Protein AF-A0A6U4QN86-F1 (afdb_monomer)

Sequence (128 aa):
AKRKTFGKTLLEHQVIRQKLADMAMRVESVQALIENITYQVQRGVPNAKLGGTMALLKVMSTRTLELCVREASQIFGGASFVRSGIGARVERAGRDLRGAVIPGGSDEILADLAVRQALQMTARARMA

Nearest PDB structures (foldseek):
  7xp7-assembly1_A  TM=9.454E-01  e=3.763E-03  Streptomyces filamentosus NRRL 11379
  7xp7-assembly2_C  TM=9.441E-01  e=4.402E-03  Streptomyces filamentosus NRRL 11379
  7xp7-assembly2_D  TM=9.451E-01  e=8.242E-03  Streptomyces filamentosus NRRL 11379
  8hk0-assembly1_C  TM=8.326E-01  e=5.702E-02  Streptomyces ficellus

Radius of gyration: 19.21 Å; Cα contacts (8 Å, |Δi|>4): 100; chains: 1; bounding box: 40×24×56 Å

InterPro domains:
  IPR009075 Acyl-CoA dehydrogenase/oxidase, C-terminal [PF00441] (2-118)
  IPR036250 Acyl-CoA dehydrogenase-like, C-terminal [SSF47203] (2-121)

Foldseek 3Di:
DPDDDPNGHLCPDVVLVVLVVVLVVLVVVLVVLVVVLVVCVVVVPDCLVCQLSVLVSLLSVLVSLVSNLVSLCVSCDPLCCDCDDDNVVSVVSVVCSCVSQPPPHHSVGSNVVSVVSVVVVVVVVVVD

Organism: Neobodo designis (NCBI:txid312471)

Secondary structure (DSSP, 8-state):
---EETTEEGGGSHHHHHHHHHHHHHHHHHHHHHHHHHHHHHTT--HHHHHHHHHHHHHHHHHHHHHHHHHHHHHHGGGGG-SSGGGHHHHHHHHHHHHHHSTTS-HHHHHHHHHHHHHHHHHHHHH-

pLDDT: mean 94.87, std 5.14, range [58.72, 98.69]

Solvent-accessible surface area (backbone atoms only — not comparable to full-atom values): 7035 Å² total; per-residue (Å²): 132,94,58,67,58,96,95,34,45,55,75,74,39,65,72,47,45,53,51,52,49,55,45,48,56,46,52,53,53,43,50,54,50,51,52,53,51,50,51,41,51,76,70,64,54,55,60,93,77,40,50,32,59,52,31,43,47,55,41,51,46,37,54,43,49,55,52,42,39,54,52,48,29,63,76,49,40,79,40,21,78,32,86,54,76,94,19,20,65,46,25,47,51,53,68,48,40,60,70,63,44,48,64,97,50,43,58,69,59,26,48,50,50,20,51,54,49,52,52,53,52,52,54,52,62,74,75,106

Structure (mmCIF, N/CA/C/O backbone):
data_AF-A0A6U4QN86-F1
#
_entry.id   AF-A0A6U4QN86-F1
#
loop_
_atom_site.group_PDB
_atom_site.id
_atom_site.type_symbol
_atom_site.label_atom_id
_atom_site.label_alt_id
_atom_site.label_comp_id
_atom_site.label_asym_id
_atom_site.label_entity_id
_atom_site.label_seq_id
_atom_site.pdbx_PDB_ins_code
_atom_site.Cartn_x
_atom_site.Cartn_y
_atom_site.Cartn_z
_atom_site.occupancy
_atom_site.B_iso_or_equiv
_atom_site.auth_seq_id
_atom_site.auth_comp_id
_atom_site.auth_asym_id
_atom_site.auth_atom_id
_atom_site.pdbx_PDB_model_num
ATOM 1 N N . AL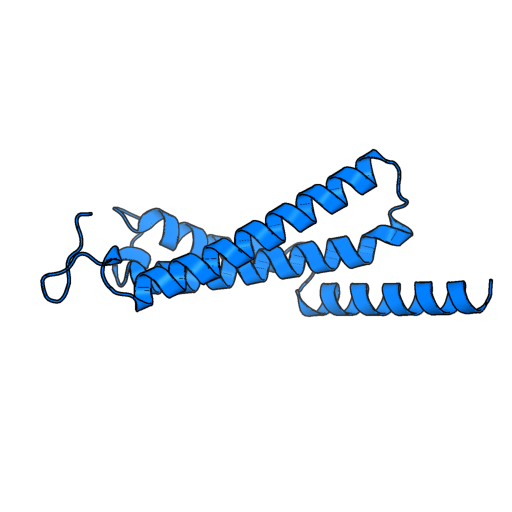A A 1 1 ? -20.919 -4.743 14.746 1.00 58.72 1 ALA A N 1
ATOM 2 C CA . ALA A 1 1 ? -19.622 -4.112 15.088 1.00 58.72 1 ALA A CA 1
ATOM 3 C C . ALA A 1 1 ? -19.559 -3.840 16.593 1.00 58.72 1 ALA A C 1
ATOM 5 O O . ALA A 1 1 ? -20.513 -3.280 17.118 1.00 58.72 1 ALA A O 1
ATOM 6 N N . LYS A 1 2 ? -18.494 -4.263 17.298 1.00 80.56 2 LYS A N 1
ATOM 7 C CA . LYS A 1 2 ? -18.430 -4.194 18.777 1.00 80.56 2 LYS A CA 1
ATOM 8 C C . LYS A 1 2 ? -17.989 -2.827 19.337 1.00 80.56 2 LYS A C 1
ATOM 10 O O . LYS A 1 2 ? -18.296 -2.532 20.483 1.00 80.56 2 LYS A O 1
ATOM 15 N N . ARG A 1 3 ? -17.308 -1.979 18.550 1.00 88.31 3 ARG A N 1
ATOM 16 C CA . ARG A 1 3 ? -16.820 -0.661 19.003 1.00 88.31 3 ARG A CA 1
ATOM 17 C C . ARG A 1 3 ? -17.801 0.458 18.650 1.00 88.31 3 ARG A C 1
ATOM 19 O O . ARG A 1 3 ? -18.116 0.652 17.473 1.00 88.31 3 ARG A O 1
ATOM 26 N N . LYS A 1 4 ? -18.238 1.195 19.674 1.00 93.50 4 LYS A N 1
ATOM 27 C CA . LYS A 1 4 ? -19.112 2.367 19.566 1.00 93.50 4 LYS A CA 1
ATOM 28 C C . LYS A 1 4 ? -18.453 3.592 20.201 1.00 93.50 4 LYS A C 1
ATOM 30 O O . LYS A 1 4 ? -17.754 3.460 21.200 1.00 93.50 4 LYS A O 1
ATOM 35 N N . THR A 1 5 ? -18.685 4.762 19.624 1.00 93.94 5 THR A N 1
ATOM 36 C CA . THR A 1 5 ? -18.301 6.074 20.162 1.00 93.94 5 THR A CA 1
ATOM 37 C C . THR A 1 5 ? -19.430 7.055 19.877 1.00 93.94 5 THR A C 1
ATOM 39 O O . THR A 1 5 ? -20.049 6.991 18.814 1.00 93.94 5 THR A O 1
ATOM 42 N N . PHE A 1 6 ? -19.725 7.945 20.828 1.00 94.94 6 PHE A N 1
ATOM 43 C CA . PHE A 1 6 ? -20.801 8.937 20.687 1.00 94.94 6 PHE A CA 1
ATOM 44 C C . PHE A 1 6 ? -22.148 8.308 20.265 1.00 94.94 6 PHE A C 1
ATOM 46 O O . PHE A 1 6 ? -22.810 8.777 19.344 1.00 94.94 6 PHE A O 1
ATOM 53 N N . GLY A 1 7 ? -22.510 7.175 20.881 1.00 95.31 7 GLY A N 1
ATOM 54 C CA . GLY A 1 7 ? -23.765 6.456 20.614 1.00 95.31 7 GLY A CA 1
ATOM 55 C C . GLY A 1 7 ? -23.829 5.676 19.293 1.00 95.31 7 GLY A C 1
ATOM 56 O O . GLY A 1 7 ? -24.760 4.898 19.103 1.00 95.31 7 GLY A O 1
ATOM 57 N N . LYS A 1 8 ? -22.833 5.809 18.410 1.00 95.62 8 LYS A N 1
ATOM 58 C CA . LYS A 1 8 ? -22.802 5.189 17.077 1.00 95.62 8 LYS A CA 1
ATOM 59 C C . LYS A 1 8 ? -21.675 4.172 16.957 1.00 95.62 8 LYS A C 1
ATOM 61 O O . LYS A 1 8 ? -20.649 4.278 17.628 1.00 95.62 8 LYS A O 1
ATOM 66 N N . THR A 1 9 ? -21.832 3.168 16.104 1.00 95.81 9 THR A N 1
ATOM 67 C CA . THR A 1 9 ? -20.709 2.312 15.701 1.00 95.81 9 THR A CA 1
ATOM 68 C C . THR A 1 9 ? -19.681 3.123 14.915 1.00 95.81 9 THR A C 1
ATOM 70 O O . THR A 1 9 ? -20.011 4.136 14.302 1.00 95.81 9 THR A O 1
ATOM 73 N N . LEU A 1 10 ? -18.419 2.679 14.899 1.00 94.06 10 LEU A N 1
ATOM 74 C CA . LEU A 1 10 ? -17.380 3.412 14.165 1.00 94.06 10 LEU A CA 1
ATOM 75 C C . LEU A 1 10 ? -17.725 3.639 12.685 1.00 94.06 10 LEU A C 1
ATOM 77 O O . LEU A 1 10 ? -17.484 4.722 12.166 1.00 94.06 10 LEU A O 1
ATOM 81 N N . LEU A 1 11 ? -18.323 2.646 12.021 1.00 94.75 11 LEU A N 1
ATOM 82 C CA . LEU A 1 11 ? -18.655 2.715 10.595 1.00 94.75 11 LEU A CA 1
ATOM 83 C C . LEU A 1 11 ? -19.728 3.773 10.272 1.00 94.75 11 LEU A C 1
ATOM 85 O O . LEU A 1 11 ? -19.805 4.268 9.148 1.00 94.75 11 LEU A O 1
ATOM 89 N N . GLU A 1 12 ? -20.549 4.156 11.248 1.00 96.38 12 GLU A N 1
ATOM 90 C CA . GLU A 1 12 ? -21.577 5.187 11.071 1.00 96.38 12 GLU A CA 1
ATOM 91 C C . GLU A 1 12 ? -20.989 6.604 11.009 1.00 96.38 12 GLU A C 1
ATOM 93 O O . GLU A 1 12 ? -21.621 7.508 10.456 1.00 96.38 12 GLU A O 1
ATOM 98 N N . HIS A 1 13 ? -19.754 6.807 11.473 1.00 97.38 13 HIS A N 1
ATOM 99 C CA . HIS A 1 13 ? -19.058 8.083 11.325 1.00 97.38 13 HIS A CA 1
ATOM 100 C C . HIS A 1 13 ? -18.531 8.245 9.894 1.00 97.38 13 HIS A C 1
ATOM 102 O O . HIS A 1 13 ? -17.745 7.427 9.413 1.00 97.38 13 HIS A O 1
ATOM 108 N N . GLN A 1 14 ? -18.924 9.328 9.212 1.00 97.69 14 GLN A N 1
ATOM 109 C CA . GLN A 1 14 ? -18.512 9.616 7.827 1.00 97.69 14 GLN A CA 1
ATOM 110 C C . GLN A 1 14 ? -16.989 9.573 7.658 1.00 97.69 14 GLN A C 1
ATOM 112 O O . GLN A 1 14 ? -16.494 8.986 6.702 1.00 97.69 14 GLN A O 1
ATOM 117 N N . VAL A 1 15 ? -16.246 10.140 8.611 1.00 97.31 15 VAL A N 1
ATOM 118 C CA . VAL A 1 15 ? -14.778 10.191 8.568 1.00 97.31 15 VAL A CA 1
ATOM 119 C C . VAL A 1 15 ? -14.136 8.800 8.537 1.00 97.31 15 VAL A C 1
ATOM 121 O O . VAL A 1 15 ? -13.099 8.621 7.907 1.00 97.31 15 VAL A O 1
ATOM 124 N N . ILE A 1 16 ? -14.760 7.799 9.169 1.00 97.69 16 ILE A N 1
ATOM 125 C CA . ILE A 1 16 ? -14.280 6.412 9.136 1.00 97.69 16 ILE A CA 1
ATOM 126 C C . ILE A 1 16 ? -14.536 5.813 7.757 1.00 97.69 16 ILE A C 1
ATOM 128 O O . ILE A 1 16 ? -13.631 5.222 7.176 1.00 97.69 16 ILE A O 1
ATOM 132 N N . ARG A 1 17 ? -15.730 6.023 7.189 1.00 97.62 17 ARG A N 1
ATOM 133 C CA . ARG A 1 17 ? -16.035 5.564 5.825 1.00 97.62 17 ARG A CA 1
ATOM 134 C C . ARG A 1 17 ? -15.122 6.203 4.784 1.00 97.62 17 ARG A C 1
ATOM 136 O O . ARG A 1 17 ? -14.660 5.500 3.898 1.00 97.62 17 ARG A O 1
ATOM 143 N N . GLN A 1 18 ? -14.799 7.488 4.933 1.00 98.31 18 GLN A N 1
ATOM 144 C CA . GLN A 1 18 ? -13.873 8.178 4.035 1.00 98.31 18 GLN A CA 1
ATOM 145 C C . GLN A 1 18 ? -12.471 7.553 4.065 1.00 98.31 18 GLN A C 1
ATOM 147 O O . GLN A 1 18 ? -11.872 7.344 3.016 1.00 98.31 18 GLN A O 1
ATOM 152 N N . LYS A 1 19 ? -11.959 7.206 5.254 1.00 98.31 19 LYS A N 1
ATOM 153 C CA . LYS A 1 19 ? -10.669 6.508 5.395 1.00 98.31 19 LYS A CA 1
ATOM 154 C C . LYS A 1 19 ? -10.691 5.136 4.725 1.00 98.31 19 LYS A C 1
ATOM 156 O O . LYS A 1 19 ? -9.753 4.788 4.017 1.00 98.31 19 LYS A O 1
ATOM 161 N N . LEU A 1 20 ? -11.765 4.370 4.932 1.00 98.12 20 LEU A N 1
ATOM 162 C CA . LEU A 1 20 ? -11.942 3.066 4.288 1.00 98.12 20 LEU A CA 1
ATOM 163 C C . LEU A 1 20 ? -11.999 3.195 2.759 1.00 98.12 20 LEU A C 1
ATOM 165 O O . LEU A 1 20 ? -11.383 2.389 2.070 1.00 98.12 20 LEU A O 1
ATOM 169 N N . ALA A 1 21 ? -12.683 4.218 2.243 1.00 98.56 21 ALA A N 1
ATOM 170 C CA . ALA A 1 21 ? -12.775 4.481 0.811 1.00 98.56 21 ALA A CA 1
ATOM 171 C C . ALA A 1 21 ? -11.411 4.832 0.190 1.00 98.56 21 ALA A C 1
ATOM 173 O O . ALA A 1 21 ? -11.062 4.265 -0.840 1.00 98.56 21 ALA A O 1
ATOM 174 N N . ASP A 1 22 ? -10.612 5.701 0.824 1.00 98.50 22 ASP A N 1
ATOM 175 C CA . ASP A 1 22 ? -9.267 6.046 0.327 1.00 98.50 22 ASP A CA 1
ATOM 176 C C . ASP A 1 22 ? -8.318 4.837 0.348 1.00 98.50 22 ASP A C 1
ATOM 178 O O . ASP A 1 22 ? -7.606 4.589 -0.626 1.00 98.50 22 ASP A O 1
ATOM 182 N N . MET A 1 23 ? -8.354 4.030 1.417 1.00 98.69 23 MET A N 1
ATOM 183 C CA . MET A 1 23 ? -7.586 2.781 1.478 1.00 98.69 23 MET A CA 1
ATOM 184 C C . MET A 1 23 ? -7.997 1.815 0.363 1.00 98.69 23 MET A C 1
ATOM 186 O O . MET A 1 23 ? -7.134 1.320 -0.359 1.00 98.69 23 MET A O 1
ATOM 190 N N . ALA A 1 24 ? -9.301 1.579 0.191 1.00 98.62 24 ALA A N 1
ATOM 191 C CA . ALA A 1 24 ? -9.815 0.676 -0.836 1.00 98.62 24 ALA A CA 1
ATOM 192 C C . ALA A 1 24 ? -9.427 1.144 -2.245 1.00 98.62 24 ALA A C 1
ATOM 194 O O . ALA A 1 24 ? -8.857 0.374 -3.007 1.00 98.62 24 ALA A O 1
ATOM 195 N N . MET A 1 25 ? -9.631 2.425 -2.565 1.00 98.62 25 MET A N 1
ATOM 196 C CA . MET A 1 25 ? -9.294 3.001 -3.872 1.00 98.62 25 MET A CA 1
ATOM 197 C C . MET A 1 25 ? -7.824 2.779 -4.252 1.00 98.62 25 MET A C 1
ATOM 199 O O . MET A 1 25 ? -7.510 2.457 -5.400 1.00 98.62 25 MET A O 1
ATOM 203 N N . ARG A 1 26 ? -6.908 2.929 -3.291 1.00 98.56 26 ARG A N 1
ATOM 204 C CA . ARG A 1 26 ? -5.473 2.715 -3.519 1.00 98.56 26 ARG A CA 1
ATOM 205 C C . ARG A 1 26 ? -5.133 1.241 -3.696 1.00 98.56 26 ARG A C 1
ATOM 207 O O . ARG A 1 26 ? -4.351 0.916 -4.583 1.00 98.56 26 ARG A O 1
ATOM 214 N N . VAL A 1 27 ? -5.730 0.363 -2.889 1.00 98.56 27 VAL A N 1
ATOM 215 C CA . VAL A 1 27 ? -5.550 -1.090 -3.017 1.00 98.56 27 VAL A CA 1
ATOM 216 C C . VAL A 1 27 ? -6.031 -1.573 -4.384 1.00 98.56 27 VAL A C 1
ATOM 218 O O . VAL A 1 27 ? -5.277 -2.252 -5.073 1.00 98.56 27 VAL A O 1
ATOM 221 N N . GLU A 1 28 ? -7.217 -1.150 -4.823 1.00 98.62 28 GLU A N 1
ATOM 222 C CA . GLU A 1 28 ? -7.753 -1.498 -6.146 1.00 98.62 28 GLU A CA 1
ATOM 223 C C . GLU A 1 28 ? -6.862 -0.970 -7.282 1.00 98.62 28 GLU A C 1
ATOM 225 O O . GLU A 1 28 ? -6.589 -1.674 -8.252 1.00 98.62 28 GLU A O 1
ATOM 230 N N . SER A 1 29 ? -6.327 0.249 -7.141 1.00 98.38 29 SER A N 1
ATOM 231 C CA . SER A 1 29 ? -5.399 0.828 -8.126 1.00 98.38 29 SER A CA 1
ATOM 232 C C . SER A 1 29 ? -4.096 0.028 -8.241 1.00 98.38 29 SER A C 1
ATOM 234 O O . SER A 1 29 ? -3.592 -0.196 -9.342 1.00 98.38 29 SER A O 1
ATOM 236 N N . VAL A 1 30 ? -3.547 -0.414 -7.104 1.00 98.44 30 VAL A N 1
ATOM 237 C CA . VAL A 1 30 ? -2.359 -1.275 -7.070 1.00 98.44 30 VAL A CA 1
ATOM 238 C C . VAL A 1 30 ? -2.671 -2.636 -7.687 1.00 98.44 30 VAL A C 1
ATOM 240 O O . VAL A 1 30 ? -1.900 -3.091 -8.530 1.00 98.44 30 VAL A O 1
ATOM 243 N N . GLN A 1 31 ? -3.805 -3.251 -7.340 1.00 98.44 31 GLN A N 1
ATOM 244 C CA . GLN A 1 31 ? -4.219 -4.535 -7.908 1.00 98.44 31 GLN A CA 1
ATOM 245 C C . GLN A 1 31 ? -4.336 -4.455 -9.433 1.00 98.44 31 GLN A C 1
ATOM 247 O O . GLN A 1 31 ? -3.756 -5.278 -10.136 1.00 98.44 31 GLN A O 1
ATOM 252 N N . ALA A 1 32 ? -5.000 -3.425 -9.961 1.00 98.44 32 ALA A N 1
ATOM 253 C CA . ALA A 1 32 ? -5.129 -3.227 -11.402 1.00 98.44 32 ALA A CA 1
ATOM 254 C C . ALA A 1 32 ? -3.763 -3.087 -12.102 1.00 98.44 32 ALA A C 1
ATOM 256 O O . ALA A 1 32 ? -3.556 -3.633 -13.189 1.00 98.44 32 ALA A O 1
ATOM 257 N N . LEU A 1 33 ? -2.807 -2.389 -11.478 1.00 97.88 33 LEU A N 1
ATOM 258 C CA . LEU A 1 33 ? -1.454 -2.256 -12.018 1.00 97.88 33 LEU A CA 1
ATOM 259 C C . LEU A 1 33 ? -0.691 -3.591 -12.001 1.00 97.88 33 LEU A C 1
ATOM 261 O O . LEU A 1 33 ? -0.002 -3.900 -12.974 1.00 97.88 33 LEU A O 1
ATOM 265 N N . ILE A 1 34 ? -0.836 -4.391 -10.939 1.00 97.88 34 ILE A N 1
ATOM 266 C CA . ILE A 1 34 ? -0.257 -5.742 -10.848 1.00 97.88 34 ILE A CA 1
ATOM 267 C C . ILE A 1 34 ? -0.785 -6.625 -11.978 1.00 97.88 34 ILE A C 1
ATOM 269 O O . ILE A 1 34 ? 0.014 -7.248 -12.681 1.00 97.88 34 ILE A O 1
ATOM 273 N N . GLU A 1 35 ? -2.103 -6.657 -12.180 1.00 98.31 35 GLU A N 1
ATOM 274 C CA . GLU A 1 35 ? -2.734 -7.463 -13.231 1.00 98.31 35 GLU A CA 1
ATOM 275 C C . GLU A 1 35 ? -2.258 -7.036 -14.624 1.00 98.31 35 GLU A C 1
ATOM 277 O O . GLU A 1 35 ? -1.855 -7.868 -15.435 1.00 98.31 35 GLU A O 1
ATOM 282 N N . ASN A 1 36 ? -2.208 -5.727 -14.891 1.00 97.69 36 ASN A N 1
ATOM 283 C CA . ASN A 1 36 ? -1.746 -5.205 -16.176 1.00 97.69 36 ASN A CA 1
ATOM 284 C C . ASN A 1 36 ? -0.277 -5.564 -16.469 1.00 97.69 36 ASN A C 1
ATOM 286 O O . ASN A 1 36 ? 0.063 -5.956 -17.587 1.00 97.69 36 ASN A O 1
ATOM 290 N N . ILE A 1 37 ? 0.611 -5.436 -15.479 1.00 97.38 37 ILE A N 1
ATOM 291 C CA . ILE A 1 37 ? 2.023 -5.810 -15.647 1.00 97.38 37 ILE A CA 1
ATOM 292 C C . ILE A 1 37 ? 2.147 -7.320 -15.847 1.00 97.38 37 ILE A C 1
ATOM 294 O O . ILE A 1 37 ? 2.842 -7.752 -16.764 1.00 97.38 37 ILE A O 1
ATOM 298 N N . THR A 1 38 ? 1.448 -8.117 -15.037 1.00 97.50 38 THR A N 1
ATOM 299 C CA . THR A 1 38 ? 1.434 -9.583 -15.152 1.00 97.50 38 THR A CA 1
ATOM 300 C C . THR A 1 38 ? 0.991 -10.018 -16.543 1.00 97.50 38 THR A C 1
ATOM 302 O O . THR A 1 38 ? 1.677 -10.810 -17.190 1.00 97.50 38 THR A O 1
ATOM 305 N N . TYR A 1 39 ? -0.097 -9.436 -17.049 1.00 98.00 39 TYR A N 1
ATOM 306 C CA . TYR A 1 39 ? -0.585 -9.689 -18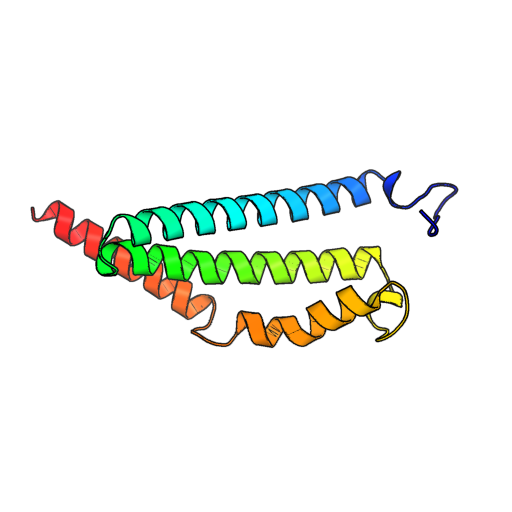.398 1.00 98.00 39 TYR A CA 1
ATOM 307 C C . TYR A 1 39 ? 0.478 -9.371 -19.460 1.00 98.00 39 TYR A C 1
ATOM 309 O O . TYR A 1 39 ? 0.759 -10.196 -20.327 1.00 98.00 39 TYR A O 1
ATOM 317 N N . GLN A 1 40 ? 1.131 -8.207 -19.387 1.00 97.94 40 GLN A N 1
ATOM 318 C CA . GLN A 1 40 ? 2.174 -7.833 -20.350 1.00 97.94 40 GLN A CA 1
ATOM 319 C C . GLN A 1 40 ? 3.391 -8.767 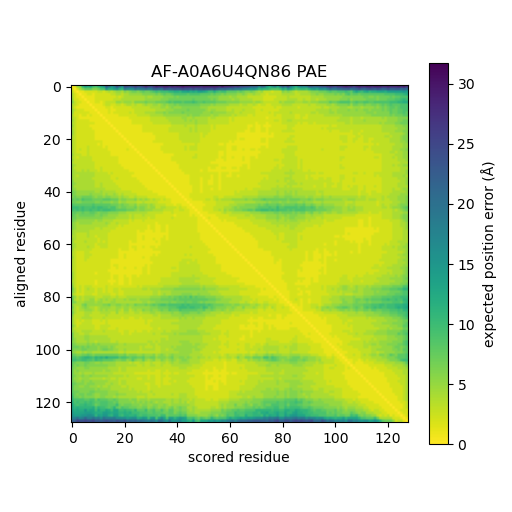-20.303 1.00 97.94 40 GLN A C 1
ATOM 321 O O . GLN A 1 40 ? 3.912 -9.142 -21.356 1.00 97.94 40 GLN A O 1
ATOM 326 N N . VAL A 1 41 ? 3.812 -9.190 -19.108 1.00 97.06 41 VAL A N 1
ATOM 327 C CA . VAL A 1 41 ? 4.884 -10.183 -18.937 1.00 97.06 41 VAL A CA 1
ATOM 328 C C . VAL A 1 41 ? 4.501 -11.504 -19.605 1.00 97.06 41 VAL A C 1
ATOM 330 O O . VAL A 1 41 ? 5.286 -12.046 -20.380 1.00 97.06 41 VAL A O 1
ATOM 333 N N . GLN A 1 42 ? 3.277 -11.992 -19.385 1.00 97.56 42 GLN A N 1
ATOM 334 C CA . GLN A 1 42 ? 2.777 -13.221 -20.016 1.00 97.56 42 GLN A CA 1
ATOM 335 C C . GLN A 1 42 ? 2.701 -13.121 -21.545 1.00 97.56 42 GLN A C 1
ATOM 337 O O . GLN A 1 42 ? 2.893 -14.114 -22.243 1.00 97.56 42 GLN A O 1
ATOM 342 N N . ARG A 1 43 ? 2.459 -11.922 -22.086 1.00 97.75 43 ARG A N 1
ATOM 343 C CA . ARG A 1 43 ? 2.473 -11.652 -23.533 1.00 97.75 43 ARG A CA 1
ATOM 344 C C . ARG A 1 43 ? 3.880 -11.483 -24.116 1.00 97.75 43 ARG A C 1
ATOM 346 O O . ARG A 1 43 ? 3.998 -11.198 -25.306 1.00 97.75 43 ARG A O 1
ATOM 353 N N . GLY A 1 44 ? 4.929 -11.658 -23.313 1.00 96.56 44 GLY A N 1
ATOM 354 C CA . GLY A 1 44 ? 6.318 -11.580 -23.759 1.00 96.56 44 GLY A CA 1
ATOM 355 C C . GLY A 1 44 ? 6.812 -10.153 -23.993 1.00 96.56 44 GLY A C 1
ATOM 356 O O . GLY A 1 44 ? 7.775 -9.957 -24.735 1.00 96.56 44 GLY A O 1
ATOM 357 N N . VAL A 1 45 ? 6.171 -9.142 -23.392 1.00 96.00 45 VAL A N 1
ATOM 358 C CA . VAL A 1 45 ? 6.681 -7.768 -23.466 1.00 96.00 45 VAL A CA 1
ATOM 359 C C . VAL A 1 45 ? 8.071 -7.728 -22.809 1.00 96.00 45 VAL A C 1
ATOM 361 O O . VAL A 1 45 ? 8.209 -8.142 -21.658 1.00 96.00 45 VAL A O 1
ATOM 364 N N . PRO A 1 46 ? 9.115 -7.228 -23.502 1.00 92.81 46 PRO A N 1
ATOM 365 C CA . PRO A 1 46 ? 10.470 -7.247 -22.966 1.00 92.81 46 PRO A CA 1
ATOM 366 C C . PRO A 1 46 ? 10.602 -6.475 -21.651 1.00 92.81 46 PRO A C 1
ATOM 368 O O . PRO A 1 46 ? 10.113 -5.349 -21.536 1.00 92.81 46 PRO A O 1
ATOM 371 N N . ASN A 1 47 ? 11.385 -7.011 -20.711 1.00 88.62 47 ASN A N 1
ATOM 372 C CA . ASN A 1 47 ? 11.665 -6.368 -19.420 1.00 88.62 47 ASN A CA 1
ATOM 373 C C . ASN A 1 47 ? 12.201 -4.936 -19.567 1.00 88.62 47 ASN A C 1
ATOM 375 O O . ASN A 1 47 ? 11.891 -4.078 -18.748 1.00 88.62 47 ASN A O 1
ATOM 379 N N . ALA A 1 48 ? 12.944 -4.643 -20.640 1.00 88.38 48 ALA A N 1
ATOM 380 C CA . ALA A 1 48 ? 13.444 -3.299 -20.935 1.00 88.38 48 ALA A CA 1
ATOM 381 C C . ALA A 1 48 ? 12.333 -2.246 -21.131 1.00 88.38 48 ALA A C 1
ATOM 383 O O . ALA A 1 48 ? 12.605 -1.057 -21.001 1.00 88.38 48 ALA A O 1
ATOM 384 N N . LYS A 1 49 ? 11.099 -2.666 -21.448 1.00 90.44 49 LYS A N 1
ATOM 385 C CA . LYS A 1 49 ? 9.920 -1.791 -21.552 1.00 90.44 49 LYS A CA 1
ATOM 386 C C . LYS A 1 49 ? 9.100 -1.735 -20.259 1.00 90.44 49 LYS A C 1
ATOM 388 O O . LYS A 1 49 ? 8.379 -0.767 -20.059 1.00 90.44 49 LYS A O 1
ATOM 393 N N . LEU A 1 50 ? 9.194 -2.758 -19.405 1.00 94.75 50 LEU A N 1
ATOM 394 C CA . LEU A 1 50 ? 8.379 -2.888 -18.189 1.00 94.75 50 LEU A CA 1
ATOM 395 C C . LEU A 1 50 ? 9.111 -2.504 -16.901 1.00 94.75 50 LEU A C 1
ATOM 397 O O . LEU A 1 50 ? 8.450 -2.225 -15.904 1.00 94.75 50 LEU A O 1
ATOM 401 N N . GLY A 1 51 ? 10.448 -2.476 -16.902 1.00 94.44 51 GLY A N 1
ATOM 402 C CA . GLY A 1 51 ? 11.263 -2.290 -15.698 1.00 94.44 51 GLY A CA 1
ATOM 403 C C . GLY A 1 51 ? 10.872 -1.059 -14.876 1.00 94.44 51 GLY A C 1
ATOM 404 O O . GLY A 1 51 ? 10.677 -1.166 -13.668 1.00 94.44 51 GLY A O 1
ATOM 405 N N . GLY A 1 52 ? 10.670 0.087 -15.527 1.00 95.56 52 GLY A N 1
ATOM 406 C CA . GLY A 1 52 ? 10.273 1.326 -14.861 1.00 95.56 52 GLY A CA 1
ATOM 407 C C . GLY A 1 52 ? 8.872 1.238 -14.259 1.00 95.56 52 GLY A C 1
ATOM 408 O O . GLY A 1 52 ? 8.657 1.649 -13.122 1.00 95.56 52 GLY A O 1
ATOM 409 N N . THR A 1 53 ? 7.923 0.631 -14.972 1.00 95.75 53 THR A N 1
ATOM 410 C CA . THR A 1 53 ? 6.561 0.415 -14.464 1.00 95.75 53 THR A CA 1
ATOM 411 C C . THR A 1 53 ? 6.542 -0.585 -13.303 1.00 95.75 53 THR A C 1
ATOM 413 O O . THR A 1 53 ? 5.812 -0.376 -12.339 1.00 95.75 53 THR A O 1
ATOM 416 N N . MET A 1 54 ? 7.379 -1.627 -13.338 1.00 96.44 54 MET A N 1
ATOM 417 C CA . MET A 1 54 ? 7.563 -2.572 -12.228 1.00 96.44 54 MET A CA 1
ATOM 418 C C . MET A 1 54 ? 8.168 -1.897 -10.991 1.00 96.44 54 MET A C 1
ATOM 420 O O . MET A 1 54 ? 7.710 -2.135 -9.872 1.00 96.44 54 MET A O 1
ATOM 424 N N . ALA A 1 55 ? 9.153 -1.017 -11.185 1.00 96.75 55 ALA A N 1
ATOM 425 C CA . ALA A 1 55 ? 9.731 -0.219 -10.109 1.00 96.75 55 ALA A CA 1
ATOM 426 C C . ALA A 1 55 ? 8.669 0.691 -9.464 1.00 96.75 55 ALA A C 1
ATOM 428 O O . ALA A 1 55 ? 8.503 0.678 -8.245 1.00 96.75 55 ALA A O 1
ATOM 429 N N . LEU A 1 56 ? 7.874 1.401 -10.274 1.00 97.06 56 LEU A N 1
ATOM 430 C CA . LEU A 1 56 ? 6.764 2.224 -9.781 1.00 97.06 56 LEU A CA 1
ATOM 431 C C . LEU A 1 56 ? 5.679 1.400 -9.086 1.00 97.06 56 LEU A C 1
ATOM 433 O O . LEU A 1 56 ? 5.140 1.851 -8.078 1.00 97.06 56 LEU A O 1
ATOM 437 N N . LEU A 1 57 ? 5.376 0.194 -9.574 1.00 97.38 57 LEU A N 1
ATOM 438 C CA . LEU A 1 57 ? 4.439 -0.708 -8.911 1.00 97.38 57 LEU A CA 1
ATOM 439 C C . LEU A 1 57 ? 4.911 -1.039 -7.492 1.00 97.38 57 LEU A C 1
ATOM 441 O O . LEU A 1 57 ? 4.114 -0.958 -6.556 1.00 97.38 57 LEU A O 1
ATOM 445 N N . LYS A 1 58 ? 6.193 -1.381 -7.311 1.00 96.56 58 LYS A N 1
ATOM 446 C CA . LYS A 1 58 ? 6.749 -1.669 -5.983 1.00 96.56 58 LYS A CA 1
ATOM 447 C C . LYS A 1 58 ? 6.578 -0.471 -5.044 1.00 96.56 58 LYS A C 1
ATOM 449 O O . LYS A 1 58 ? 6.057 -0.661 -3.948 1.00 96.56 58 LYS A O 1
ATOM 454 N N . VAL A 1 59 ? 6.925 0.735 -5.502 1.00 96.88 59 VAL A N 1
ATOM 455 C CA . VAL A 1 59 ? 6.780 1.991 -4.737 1.00 96.88 59 VAL A CA 1
ATOM 456 C C . VAL A 1 59 ? 5.318 2.278 -4.381 1.00 96.88 59 VAL A C 1
ATOM 458 O O . VAL A 1 59 ? 4.982 2.567 -3.234 1.00 96.88 59 VAL A O 1
ATOM 461 N N . MET A 1 60 ? 4.411 2.180 -5.354 1.00 97.50 60 MET A N 1
ATOM 462 C CA . MET A 1 60 ? 2.983 2.425 -5.134 1.00 97.50 60 MET A CA 1
ATOM 463 C C . MET A 1 60 ? 2.370 1.415 -4.164 1.00 97.50 60 MET A C 1
ATOM 465 O O . MET A 1 60 ? 1.561 1.792 -3.313 1.00 97.50 60 MET A O 1
ATOM 469 N N . SER A 1 61 ? 2.776 0.148 -4.257 1.00 97.44 61 SER A N 1
ATOM 470 C CA . SER A 1 61 ? 2.290 -0.919 -3.378 1.00 97.44 61 SER A CA 1
ATOM 471 C C . SER A 1 61 ? 2.701 -0.677 -1.929 1.00 97.44 61 SER A C 1
ATOM 473 O O . SER A 1 61 ? 1.875 -0.772 -1.021 1.00 97.44 61 SER A O 1
ATOM 475 N N . THR A 1 62 ? 3.962 -0.309 -1.696 1.00 96.81 62 THR A N 1
ATOM 476 C CA . THR A 1 62 ? 4.482 -0.088 -0.343 1.00 96.81 62 THR A CA 1
ATOM 477 C C . THR A 1 62 ? 3.944 1.189 0.279 1.00 96.81 62 THR A C 1
ATOM 479 O O . THR A 1 62 ? 3.497 1.144 1.420 1.00 96.81 62 THR A O 1
ATOM 482 N N . ARG A 1 63 ? 3.850 2.293 -0.471 1.00 97.31 63 ARG A N 1
ATOM 483 C CA . ARG A 1 63 ? 3.189 3.523 0.007 1.00 97.31 63 ARG A CA 1
ATOM 484 C C . ARG A 1 63 ? 1.716 3.305 0.340 1.00 97.31 63 ARG A C 1
ATOM 486 O O . ARG A 1 63 ? 1.207 3.854 1.317 1.00 97.31 63 ARG A O 1
ATOM 493 N N . THR A 1 64 ? 1.028 2.481 -0.450 1.00 98.25 64 THR A N 1
ATOM 494 C CA . THR A 1 64 ? -0.360 2.092 -0.167 1.00 98.25 64 THR A CA 1
ATOM 495 C C . THR A 1 64 ? -0.448 1.300 1.133 1.00 98.25 64 THR A C 1
ATOM 497 O O . THR A 1 64 ? -1.299 1.604 1.969 1.00 98.25 64 THR A O 1
ATOM 500 N N . LEU A 1 65 ? 0.459 0.342 1.350 1.00 97.50 65 LEU A N 1
ATOM 501 C CA . LEU A 1 65 ? 0.530 -0.413 2.599 1.00 97.50 65 LEU A CA 1
ATOM 502 C C . LEU A 1 65 ? 0.827 0.495 3.804 1.00 97.50 65 LEU A C 1
ATOM 504 O O . LEU A 1 65 ? 0.135 0.383 4.814 1.00 97.50 65 LEU A O 1
ATOM 508 N N . GLU A 1 66 ? 1.788 1.420 3.699 1.00 97.56 66 GLU A N 1
ATOM 509 C CA . GLU A 1 66 ? 2.105 2.389 4.761 1.00 97.56 66 GLU A CA 1
ATOM 510 C C . GLU A 1 66 ? 0.869 3.207 5.162 1.00 97.56 66 GLU A C 1
ATOM 512 O O . GLU A 1 66 ? 0.545 3.326 6.348 1.00 97.56 66 GLU A O 1
ATOM 517 N N . LEU A 1 67 ? 0.136 3.728 4.173 1.00 98.31 67 LEU A N 1
ATOM 518 C CA . LEU A 1 67 ? -1.091 4.482 4.407 1.00 98.31 67 LEU A CA 1
ATOM 519 C C . LEU A 1 67 ? -2.175 3.616 5.055 1.00 98.31 67 LEU A C 1
ATOM 521 O O . LEU A 1 67 ? -2.797 4.053 6.026 1.00 98.31 67 LEU A O 1
ATOM 525 N N . CYS A 1 68 ? -2.375 2.390 4.565 1.00 98.44 68 CYS A N 1
ATOM 526 C CA . CYS A 1 68 ? -3.374 1.476 5.113 1.00 98.44 68 CYS A CA 1
ATOM 527 C C . CYS A 1 68 ? -3.063 1.106 6.566 1.00 98.44 68 CYS A C 1
ATOM 529 O O . CYS A 1 68 ? -3.951 1.140 7.415 1.00 98.44 68 CYS A O 1
ATOM 531 N N . VAL A 1 69 ? -1.799 0.813 6.880 1.00 98.12 69 VAL A N 1
ATOM 532 C CA . VAL A 1 69 ? -1.346 0.536 8.249 1.00 98.12 69 VAL A CA 1
ATOM 533 C C . VAL A 1 69 ? -1.583 1.744 9.151 1.00 98.12 69 VAL A C 1
ATOM 535 O O . VAL A 1 69 ? -2.115 1.586 10.253 1.00 98.12 69 VAL A O 1
ATOM 538 N N . ARG A 1 70 ? -1.223 2.952 8.700 1.00 98.06 70 ARG A N 1
ATOM 539 C CA . ARG A 1 70 ? -1.405 4.187 9.473 1.00 98.06 70 ARG A CA 1
ATOM 540 C C . ARG A 1 70 ? -2.881 4.440 9.786 1.00 98.06 70 ARG A C 1
ATOM 542 O O . ARG A 1 70 ? -3.235 4.688 10.937 1.00 98.06 70 ARG A O 1
ATOM 549 N N . GLU A 1 71 ? -3.747 4.359 8.780 1.00 98.31 71 GLU A N 1
ATOM 550 C CA . GLU A 1 71 ? -5.180 4.614 8.942 1.00 98.31 71 GLU A CA 1
ATOM 551 C C . GLU A 1 71 ? -5.884 3.519 9.746 1.00 98.31 71 GLU A C 1
ATOM 553 O O . GLU A 1 71 ? -6.674 3.822 10.645 1.00 98.31 71 GLU A O 1
ATOM 558 N N . ALA A 1 72 ? -5.546 2.250 9.509 1.00 97.62 72 ALA A N 1
ATOM 559 C CA . ALA A 1 72 ? -6.028 1.149 10.332 1.00 97.62 72 ALA A CA 1
ATOM 560 C C . ALA A 1 72 ? -5.591 1.322 11.793 1.00 97.62 72 ALA A C 1
ATOM 562 O O . ALA A 1 72 ? -6.405 1.140 12.696 1.00 97.62 72 ALA A O 1
ATOM 563 N N . SER A 1 73 ? -4.353 1.751 12.046 1.00 97.38 73 SER A N 1
ATOM 564 C CA . SER A 1 73 ? -3.878 2.011 13.410 1.00 97.38 73 SER A CA 1
ATOM 565 C C . SER A 1 73 ? -4.721 3.081 14.099 1.00 97.38 73 SER A C 1
ATOM 567 O O . SER A 1 73 ? -5.183 2.879 15.221 1.00 97.38 73 SER A O 1
ATOM 569 N N . GLN A 1 74 ? -5.048 4.169 13.399 1.00 96.12 74 GLN A N 1
ATOM 570 C CA . GLN A 1 74 ? -5.910 5.216 13.946 1.00 96.12 74 GLN A CA 1
ATOM 571 C C . GLN A 1 74 ? -7.341 4.722 14.232 1.00 96.12 74 GLN A C 1
ATOM 573 O O . GLN A 1 74 ? -7.923 5.072 15.260 1.00 96.12 74 GLN A O 1
ATOM 578 N N . ILE A 1 75 ? -7.911 3.886 13.356 1.00 95.94 75 ILE A N 1
ATOM 579 C CA . ILE A 1 75 ? -9.255 3.303 13.536 1.00 95.94 75 ILE A CA 1
ATOM 580 C C . ILE A 1 75 ? -9.281 2.336 14.730 1.00 95.94 75 ILE A C 1
ATOM 582 O O . ILE A 1 75 ? -10.246 2.312 15.503 1.00 95.94 75 ILE A O 1
ATOM 586 N N . PHE A 1 76 ? -8.227 1.537 14.905 1.00 95.44 76 PHE A N 1
ATOM 587 C CA . PHE A 1 76 ? -8.110 0.575 16.000 1.00 95.44 76 PHE A CA 1
ATOM 588 C C . PHE A 1 76 ? -7.631 1.220 17.312 1.00 95.44 76 PHE A C 1
ATOM 590 O O . PHE A 1 76 ? -7.932 0.696 18.387 1.00 95.44 76 PHE A O 1
ATOM 597 N N . GLY A 1 77 ? -7.045 2.419 17.278 1.00 94.50 77 GLY A N 1
ATOM 598 C CA . GLY A 1 77 ? -6.544 3.124 18.461 1.00 94.50 77 GLY A CA 1
ATOM 599 C C . GLY A 1 77 ? -5.504 2.287 19.208 1.00 94.50 77 GLY A C 1
ATOM 600 O O . GLY A 1 77 ? -4.765 1.536 18.590 1.00 94.50 77 GLY A O 1
ATOM 601 N N . GLY A 1 78 ? -5.492 2.329 20.545 1.00 94.75 78 GLY A N 1
ATOM 602 C CA . GLY A 1 78 ? -4.516 1.584 21.359 1.00 94.75 78 GLY A CA 1
ATOM 603 C C . GLY A 1 78 ? -4.411 0.081 21.049 1.00 94.75 78 GLY A C 1
ATOM 604 O O . GLY A 1 78 ? -3.341 -0.503 21.193 1.00 94.75 78 GLY A O 1
ATOM 605 N N . ALA A 1 79 ? -5.482 -0.545 20.545 1.00 94.81 79 ALA A N 1
ATOM 606 C CA . ALA A 1 79 ? -5.460 -1.952 20.148 1.00 94.81 79 ALA A CA 1
ATOM 607 C C . ALA A 1 79 ? -4.488 -2.247 18.990 1.00 94.81 79 ALA A C 1
ATOM 609 O O . ALA A 1 79 ? -4.063 -3.390 18.853 1.00 94.81 79 ALA A O 1
ATOM 610 N N . SER A 1 80 ? -4.115 -1.253 18.174 1.00 96.25 80 SER A N 1
ATOM 611 C CA . SER A 1 80 ? -3.140 -1.423 17.088 1.00 96.25 80 SER A CA 1
ATOM 612 C C . SER A 1 80 ? -1.696 -1.578 17.569 1.00 96.25 80 SER A C 1
ATOM 614 O O . SER A 1 80 ? -0.830 -1.879 16.757 1.00 96.25 80 SER A O 1
ATOM 616 N N . PHE A 1 81 ? -1.425 -1.364 18.859 1.00 94.12 81 PHE A N 1
ATOM 617 C CA . PHE A 1 81 ? -0.104 -1.559 19.465 1.00 94.12 81 PHE A CA 1
ATOM 618 C C . PHE A 1 81 ? 0.022 -2.901 20.192 1.00 94.12 81 PHE A C 1
ATOM 620 O O . PHE A 1 81 ? 1.109 -3.277 20.628 1.00 94.12 81 PHE A O 1
ATOM 627 N N . VAL A 1 82 ? -1.086 -3.631 20.349 1.00 95.50 82 VAL A N 1
ATOM 628 C CA . VAL A 1 82 ? -1.125 -4.873 21.119 1.00 95.50 82 VAL A CA 1
ATOM 629 C C . VAL A 1 82 ? -1.033 -6.062 20.166 1.00 95.50 82 VAL A C 1
ATOM 631 O O . VAL A 1 82 ? -1.792 -6.175 19.206 1.00 95.50 82 VAL A O 1
ATOM 634 N N . ARG A 1 83 ? -0.121 -6.994 20.463 1.00 95.62 83 ARG A N 1
ATOM 635 C CA . ARG A 1 83 ? 0.131 -8.208 19.658 1.00 95.62 83 ARG A CA 1
ATOM 636 C C . ARG A 1 83 ? -0.981 -9.261 19.730 1.00 95.62 83 ARG A C 1
ATOM 638 O O . ARG A 1 83 ? -0.873 -10.318 19.114 1.00 95.62 83 ARG A O 1
ATOM 645 N N . SER A 1 84 ? -2.036 -8.998 20.491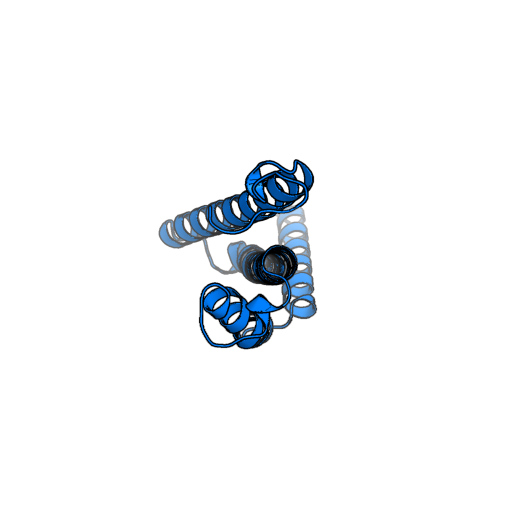 1.00 93.44 84 SER A N 1
ATOM 646 C CA . SER A 1 84 ? -3.160 -9.897 20.732 1.00 93.44 84 SER A CA 1
ATOM 647 C C . SER A 1 84 ? -4.495 -9.179 20.515 1.00 93.44 84 SER A C 1
ATOM 649 O O . SER A 1 84 ? -4.567 -7.961 20.342 1.00 93.44 84 SER A O 1
ATOM 651 N N . GLY A 1 85 ? -5.580 -9.952 20.487 1.00 92.50 85 GLY A N 1
ATOM 652 C CA . GLY A 1 85 ? -6.925 -9.414 20.313 1.00 92.50 85 GLY A CA 1
ATOM 653 C C . GLY A 1 85 ? -7.192 -8.867 18.908 1.00 92.50 85 GLY A C 1
ATOM 654 O O . GLY A 1 85 ? -6.568 -9.254 17.922 1.00 92.50 85 GLY A O 1
ATOM 655 N N . ILE A 1 86 ? -8.178 -7.972 18.814 1.00 90.75 86 ILE A N 1
ATOM 656 C CA . ILE A 1 86 ? -8.752 -7.542 17.530 1.00 90.75 86 ILE A CA 1
ATOM 657 C C . ILE A 1 86 ? -7.794 -6.707 16.666 1.00 90.75 86 ILE A C 1
ATOM 659 O O . ILE A 1 86 ? -7.954 -6.684 15.450 1.00 90.75 86 ILE A O 1
ATOM 663 N N . GLY A 1 87 ? -6.817 -6.025 17.275 1.00 94.19 87 GLY A N 1
ATOM 664 C CA . GLY A 1 87 ? -5.852 -5.164 16.583 1.00 94.19 87 GLY A CA 1
ATOM 665 C C . GLY A 1 87 ? -4.549 -5.862 16.184 1.00 94.19 87 GLY A C 1
ATOM 666 O O . GLY A 1 87 ? -3.745 -5.266 15.471 1.00 94.19 87 GLY A O 1
ATOM 667 N N . ALA A 1 88 ? -4.364 -7.135 16.554 1.00 96.31 88 ALA A N 1
ATOM 668 C CA . ALA A 1 88 ? -3.112 -7.869 16.348 1.00 96.31 88 ALA A CA 1
ATOM 669 C C . ALA A 1 88 ? -2.659 -7.935 14.880 1.00 96.31 88 ALA A C 1
ATOM 671 O O . ALA A 1 88 ? -1.465 -7.971 14.590 1.00 96.31 88 ALA A O 1
ATOM 672 N N . ARG A 1 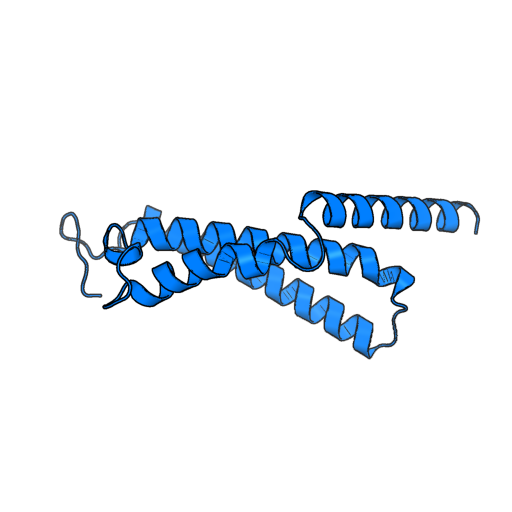89 ? -3.603 -7.949 13.930 1.00 96.19 89 ARG A N 1
ATOM 673 C CA . ARG A 1 89 ? -3.277 -7.932 12.494 1.00 96.19 89 ARG A CA 1
ATOM 674 C C . ARG A 1 89 ? -2.725 -6.581 12.039 1.00 96.19 89 ARG A C 1
ATOM 676 O O . ARG A 1 89 ? -1.816 -6.561 11.219 1.00 96.19 89 ARG A O 1
ATOM 683 N N . VAL A 1 90 ? -3.250 -5.482 12.580 1.00 97.12 90 VAL A N 1
ATOM 684 C CA . VAL A 1 90 ? -2.775 -4.123 12.279 1.00 97.12 90 VAL A CA 1
ATOM 685 C C . VAL A 1 90 ?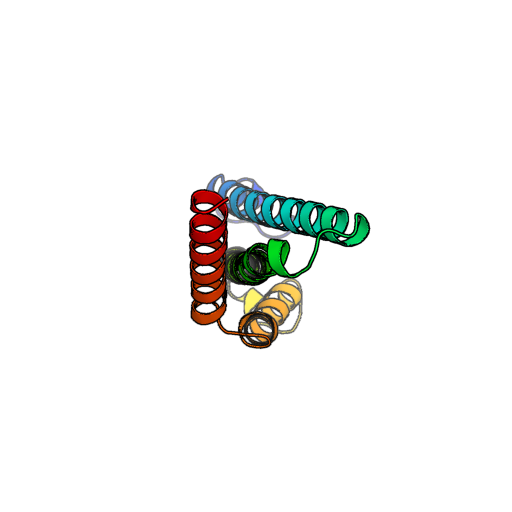 -1.388 -3.913 12.878 1.00 97.12 90 VAL A C 1
ATOM 687 O O . VAL A 1 90 ? -0.495 -3.448 12.176 1.00 97.12 90 VAL A O 1
ATOM 690 N N . GLU A 1 91 ? -1.184 -4.339 14.129 1.00 97.69 91 GLU A N 1
ATOM 691 C CA . GLU A 1 91 ? 0.132 -4.312 14.785 1.00 97.69 91 GLU A CA 1
ATOM 692 C C . GLU A 1 91 ? 1.170 -5.079 13.963 1.00 97.69 91 GLU A C 1
ATOM 694 O O . GLU A 1 91 ? 2.238 -4.549 13.652 1.00 97.69 91 GLU A O 1
ATOM 699 N N . ARG A 1 92 ? 0.835 -6.310 13.555 1.00 97.44 92 ARG A N 1
ATOM 700 C CA . ARG A 1 92 ? 1.729 -7.148 12.754 1.00 97.44 92 ARG A CA 1
ATOM 701 C C . ARG A 1 92 ? 2.073 -6.494 11.426 1.00 97.44 92 ARG A C 1
ATOM 703 O O . ARG A 1 92 ? 3.250 -6.399 11.105 1.00 97.44 92 ARG A O 1
ATOM 710 N N . ALA A 1 93 ? 1.068 -6.013 10.697 1.00 97.12 93 ALA A N 1
ATOM 711 C CA . ALA A 1 93 ? 1.290 -5.320 9.434 1.00 97.12 93 ALA A CA 1
ATOM 712 C C . ALA A 1 93 ? 2.208 -4.100 9.611 1.00 97.12 93 ALA A C 1
ATOM 714 O O . ALA A 1 93 ? 3.087 -3.882 8.785 1.00 97.12 93 ALA A O 1
ATOM 715 N N . GLY A 1 94 ? 2.064 -3.346 10.707 1.00 96.81 94 GLY A N 1
ATOM 716 C CA . GLY A 1 94 ? 2.949 -2.225 11.021 1.00 96.81 94 GLY A CA 1
ATOM 717 C C . GLY A 1 94 ? 4.385 -2.628 11.348 1.00 96.81 94 GLY A C 1
ATOM 718 O O . GLY A 1 94 ? 5.315 -1.950 10.917 1.00 96.81 94 GLY A O 1
ATOM 719 N N . ARG A 1 95 ? 4.589 -3.749 12.045 1.00 95.44 95 ARG A N 1
ATOM 720 C CA . ARG A 1 95 ? 5.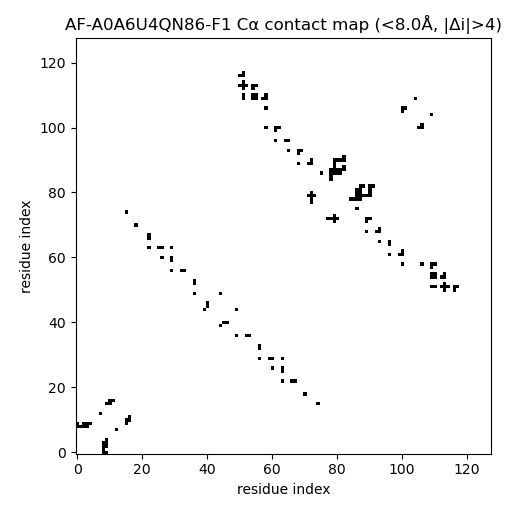928 -4.309 12.293 1.00 95.44 95 ARG A CA 1
ATOM 721 C C . ARG A 1 95 ? 6.609 -4.765 11.007 1.00 95.44 95 ARG A C 1
ATOM 723 O O . ARG A 1 95 ? 7.784 -4.482 10.796 1.00 95.44 95 ARG A O 1
ATOM 730 N N . ASP A 1 96 ? 5.860 -5.466 10.165 1.00 96.00 96 ASP A N 1
ATOM 731 C CA . ASP A 1 96 ? 6.384 -6.107 8.959 1.00 96.00 96 ASP A CA 1
ATOM 732 C C . ASP A 1 96 ? 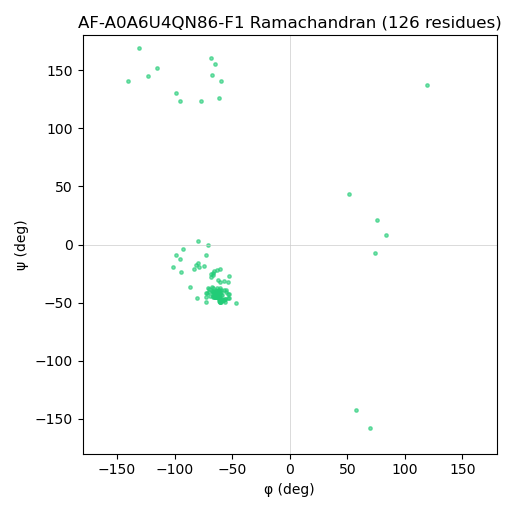6.551 -5.092 7.807 1.00 96.00 96 ASP A C 1
ATOM 734 O O . ASP A 1 96 ? 7.294 -5.333 6.855 1.00 96.00 96 ASP A O 1
ATOM 738 N N . LEU A 1 97 ? 5.922 -3.915 7.923 1.00 96.06 97 LEU A N 1
ATOM 739 C CA . LEU A 1 97 ? 5.895 -2.839 6.931 1.00 96.06 97 LEU A CA 1
ATOM 740 C C . LEU A 1 97 ? 7.272 -2.503 6.352 1.00 96.06 97 LEU A C 1
ATOM 742 O O . LEU A 1 97 ? 7.445 -2.459 5.135 1.00 96.06 97 LEU A O 1
ATOM 746 N N . ARG A 1 98 ? 8.276 -2.282 7.208 1.00 94.19 98 ARG A N 1
ATOM 747 C CA . ARG A 1 98 ? 9.624 -1.909 6.748 1.00 94.19 98 ARG A CA 1
ATOM 748 C C . ARG A 1 98 ? 10.331 -3.047 6.015 1.00 94.19 98 ARG A C 1
ATOM 750 O O . ARG A 1 98 ? 11.098 -2.773 5.095 1.00 94.19 98 ARG A O 1
ATOM 757 N N . GLY A 1 99 ? 9.998 -4.296 6.342 1.00 93.94 99 GLY A N 1
ATOM 758 C CA . GLY A 1 99 ? 10.434 -5.474 5.593 1.00 93.94 99 GLY A CA 1
ATOM 759 C C . GLY A 1 99 ? 9.843 -5.548 4.183 1.00 93.94 99 GLY A C 1
ATOM 760 O O . GLY A 1 99 ? 10.461 -6.135 3.305 1.00 93.94 99 GLY A O 1
ATOM 761 N N . ALA A 1 100 ? 8.694 -4.912 3.932 1.00 90.62 100 ALA A N 1
ATOM 762 C CA . ALA A 1 100 ? 8.137 -4.775 2.586 1.00 90.62 100 ALA A CA 1
ATOM 763 C C . ALA A 1 100 ? 8.686 -3.545 1.842 1.00 90.62 100 ALA A C 1
ATOM 765 O O . ALA A 1 100 ? 8.887 -3.600 0.629 1.00 90.62 100 ALA A O 1
ATOM 766 N N . VAL A 1 101 ? 8.925 -2.433 2.545 1.00 92.19 101 VAL A N 1
ATOM 767 C CA . VAL A 1 101 ? 9.350 -1.152 1.945 1.00 92.19 101 VAL A CA 1
ATOM 768 C C . VAL A 1 101 ? 10.799 -1.196 1.459 1.00 92.19 101 VAL A C 1
ATOM 770 O O . VAL A 1 101 ? 11.057 -0.841 0.315 1.00 92.19 101 VAL A O 1
ATOM 773 N N . ILE A 1 102 ? 11.731 -1.650 2.299 1.00 92.06 102 ILE A N 1
ATOM 774 C CA . ILE A 1 102 ? 13.174 -1.431 2.103 1.00 92.06 102 ILE A CA 1
ATOM 775 C C . ILE A 1 102 ? 13.826 -2.409 1.103 1.00 92.06 102 ILE A C 1
ATOM 777 O O . ILE A 1 102 ? 14.612 -1.964 0.262 1.00 92.06 102 ILE A O 1
ATOM 781 N N . PRO A 1 103 ? 13.573 -3.731 1.166 1.00 93.19 103 PRO A N 1
ATOM 782 C CA . PRO A 1 103 ? 14.270 -4.675 0.299 1.00 93.19 103 PRO A CA 1
ATOM 783 C C . PRO A 1 103 ? 13.892 -4.507 -1.178 1.00 93.19 103 PRO A C 1
ATOM 785 O O . PRO A 1 103 ? 12.742 -4.217 -1.515 1.00 93.19 103 PRO A O 1
ATOM 788 N N . GLY A 1 104 ? 14.863 -4.744 -2.065 1.00 88.94 104 GLY A N 1
ATOM 789 C CA . GLY A 1 104 ? 14.672 -4.651 -3.518 1.00 88.94 104 GLY A CA 1
ATOM 790 C C . GLY A 1 104 ? 14.807 -3.239 -4.101 1.00 88.94 104 GLY A C 1
ATOM 791 O O . GLY A 1 104 ? 14.548 -3.059 -5.286 1.00 88.94 104 GLY A O 1
ATOM 792 N N . GLY A 1 105 ? 15.238 -2.264 -3.291 1.00 92.75 105 GLY A N 1
ATOM 793 C CA . GLY A 1 105 ? 15.457 -0.870 -3.684 1.00 92.75 105 GLY A CA 1
ATOM 794 C C . GLY A 1 105 ? 14.562 0.080 -2.893 1.00 92.75 105 GLY A C 1
ATOM 795 O O . GLY A 1 105 ? 13.385 -0.211 -2.688 1.00 92.75 105 GLY A O 1
ATOM 796 N N . SER A 1 106 ? 15.121 1.210 -2.443 1.00 92.44 106 SER A N 1
ATOM 797 C CA . SER A 1 106 ? 14.332 2.237 -1.756 1.00 92.44 106 SER A CA 1
ATOM 798 C C . SER A 1 106 ? 13.356 2.914 -2.718 1.00 92.44 106 SER A C 1
ATOM 800 O O . SER A 1 106 ? 13.542 2.886 -3.940 1.00 92.44 106 SER A O 1
ATOM 802 N N . ASP A 1 107 ? 12.333 3.558 -2.159 1.00 94.38 107 ASP A N 1
ATOM 803 C CA . ASP A 1 107 ? 11.327 4.290 -2.925 1.00 94.38 107 ASP A CA 1
ATOM 804 C C . ASP A 1 107 ? 11.957 5.322 -3.873 1.00 94.38 107 ASP A C 1
ATOM 806 O O . ASP A 1 107 ? 11.555 5.439 -5.029 1.00 94.38 107 ASP A O 1
ATOM 810 N N . GLU A 1 108 ? 12.966 6.049 -3.397 1.00 94.69 108 GLU A N 1
ATOM 811 C CA . GLU A 1 108 ? 13.661 7.095 -4.146 1.00 94.69 108 GLU A CA 1
ATOM 812 C C . GLU A 1 108 ? 14.449 6.508 -5.316 1.00 94.69 108 GLU A C 1
ATOM 814 O O . GLU A 1 108 ? 14.368 7.017 -6.433 1.00 94.69 108 GLU A O 1
ATOM 819 N N . ILE A 1 109 ? 15.169 5.407 -5.077 1.00 96.31 109 ILE A N 1
ATOM 820 C CA . ILE A 1 109 ? 15.977 4.741 -6.103 1.00 96.31 109 ILE A CA 1
ATOM 821 C C . ILE A 1 109 ? 15.086 4.136 -7.190 1.00 96.31 109 ILE A C 1
ATOM 823 O O . ILE A 1 109 ? 15.384 4.264 -8.376 1.00 96.31 109 ILE A O 1
ATOM 827 N N . LEU A 1 110 ? 13.978 3.496 -6.809 1.00 97.19 110 LEU A N 1
ATOM 828 C CA . LEU A 1 110 ? 13.050 2.889 -7.763 1.00 97.19 110 LEU A CA 1
ATOM 829 C C . LEU A 1 110 ? 12.274 3.940 -8.566 1.00 97.19 110 LEU A C 1
ATOM 831 O O . LEU A 1 110 ? 12.080 3.766 -9.772 1.00 97.19 110 LEU A O 1
ATOM 835 N N . ALA A 1 111 ? 11.867 5.042 -7.933 1.00 96.06 111 ALA A N 1
ATOM 836 C CA . ALA A 1 111 ? 11.218 6.148 -8.629 1.00 96.06 111 ALA A CA 1
ATOM 837 C C . ALA A 1 111 ? 12.171 6.828 -9.628 1.00 96.06 111 ALA A C 1
ATOM 839 O O . ALA A 1 111 ? 11.792 7.055 -10.778 1.00 96.06 111 ALA A O 1
ATOM 840 N N . ASP A 1 112 ? 13.416 7.095 -9.226 1.00 97.12 112 ASP A N 1
ATOM 841 C CA . ASP A 1 112 ? 14.443 7.662 -10.106 1.00 97.12 112 ASP A 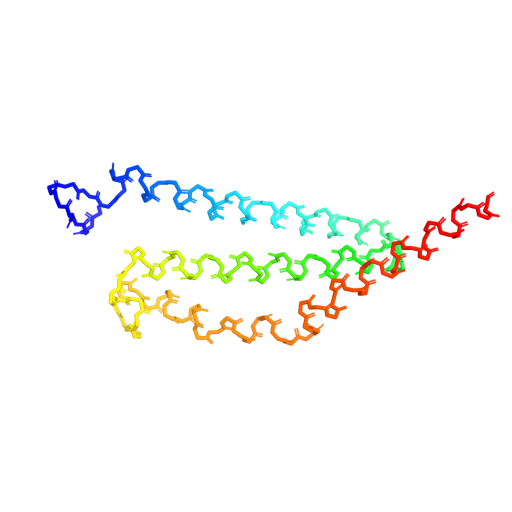CA 1
ATOM 842 C C . ASP A 1 112 ? 14.772 6.721 -11.277 1.00 97.12 112 ASP A C 1
ATOM 844 O O . ASP A 1 112 ? 14.782 7.146 -12.435 1.00 97.12 112 ASP A O 1
ATOM 848 N N . LEU A 1 113 ? 14.935 5.417 -11.016 1.00 95.31 113 LEU A N 1
ATOM 849 C CA . LEU A 1 113 ? 15.123 4.405 -12.060 1.00 95.31 113 LEU A CA 1
ATOM 850 C C . LEU A 1 113 ? 14.007 4.458 -13.112 1.00 95.31 113 LEU A C 1
ATOM 852 O O . LEU A 1 113 ? 14.292 4.439 -14.313 1.00 95.31 113 LEU A O 1
ATOM 856 N N . ALA A 1 114 ? 12.749 4.538 -12.677 1.00 96.00 114 ALA A N 1
ATOM 857 C CA . ALA A 1 114 ? 11.609 4.588 -13.583 1.00 96.00 114 ALA A CA 1
ATOM 858 C C . ALA A 1 114 ? 11.644 5.826 -14.491 1.00 96.00 114 ALA A C 1
ATOM 860 O O . ALA A 1 114 ? 11.434 5.708 -15.701 1.00 96.00 114 ALA A O 1
ATOM 861 N N . VAL A 1 115 ? 11.976 6.995 -13.934 1.00 96.94 115 VAL A N 1
ATOM 862 C CA . VAL A 1 115 ? 12.111 8.240 -14.706 1.00 96.94 115 VAL A CA 1
ATOM 863 C C . VAL A 1 115 ? 13.268 8.145 -15.700 1.00 96.94 115 VAL A C 1
ATOM 865 O O . VAL A 1 115 ? 13.095 8.469 -16.876 1.00 96.94 115 VAL A O 1
ATOM 868 N N . ARG A 1 116 ? 14.434 7.639 -15.279 1.00 95.50 116 ARG A N 1
ATOM 869 C CA . ARG A 1 116 ? 15.593 7.460 -16.170 1.00 95.50 116 ARG A CA 1
ATOM 870 C C . ARG A 1 116 ? 15.277 6.542 -17.347 1.00 95.50 116 ARG A C 1
ATOM 872 O O . ARG A 1 116 ? 15.634 6.862 -18.480 1.00 95.50 116 ARG A O 1
ATOM 879 N N . GLN A 1 117 ? 14.582 5.430 -17.106 1.00 94.25 117 GLN A N 1
ATOM 880 C CA . GLN A 1 117 ? 14.170 4.523 -18.179 1.00 94.25 117 GLN A CA 1
ATOM 881 C C . GLN A 1 117 ? 13.161 5.181 -19.128 1.00 94.25 117 GLN A C 1
ATOM 883 O O . GLN A 1 117 ? 13.312 5.066 -20.346 1.00 94.25 117 GLN A O 1
ATOM 888 N N . ALA A 1 118 ? 12.193 5.938 -18.604 1.00 92.94 118 ALA A N 1
ATOM 889 C CA . ALA A 1 118 ? 11.236 6.672 -19.431 1.00 92.94 118 ALA A CA 1
ATOM 890 C C . ALA A 1 118 ? 11.925 7.707 -20.342 1.00 92.94 118 ALA A C 1
ATOM 892 O O . ALA A 1 118 ? 11.602 7.808 -21.530 1.00 92.94 118 ALA A O 1
ATOM 893 N N . LEU A 1 119 ? 12.924 8.432 -19.824 1.00 94.81 119 LEU A N 1
ATOM 894 C CA . LEU A 1 119 ? 13.728 9.377 -20.608 1.00 94.81 119 LEU A CA 1
ATOM 895 C C . LEU A 1 119 ? 14.517 8.672 -21.719 1.00 94.81 119 LEU A C 1
ATOM 897 O O . LEU A 1 119 ? 14.500 9.124 -22.864 1.00 94.81 119 LEU A O 1
ATOM 901 N N . GLN A 1 120 ? 15.156 7.540 -21.416 1.00 91.31 120 GLN A N 1
ATOM 902 C CA . GLN A 1 120 ? 15.890 6.749 -22.411 1.00 91.31 120 GLN A CA 1
ATOM 903 C C . GLN A 1 120 ? 14.975 6.217 -23.521 1.00 91.31 120 GLN A C 1
ATOM 905 O O . GLN A 1 120 ? 15.330 6.282 -24.698 1.00 91.31 120 GLN A O 1
ATOM 910 N N . MET A 1 121 ? 13.791 5.712 -23.165 1.00 89.00 121 MET A N 1
ATOM 911 C CA . MET A 1 121 ? 12.798 5.244 -24.136 1.00 89.00 121 MET A CA 1
ATOM 912 C C . MET A 1 121 ? 12.311 6.384 -25.033 1.00 89.00 121 MET A C 1
ATOM 914 O O . MET A 1 121 ? 12.229 6.211 -26.247 1.00 89.00 121 MET A O 1
ATOM 918 N N . THR A 1 122 ? 12.057 7.557 -24.450 1.00 91.25 122 THR A N 1
ATOM 919 C CA . THR A 1 122 ? 11.642 8.756 -25.192 1.00 91.25 122 THR A CA 1
ATOM 920 C C . THR A 1 122 ? 12.728 9.214 -26.162 1.00 91.25 122 THR A C 1
ATOM 922 O O . THR A 1 122 ? 12.435 9.512 -27.317 1.00 91.25 122 THR A O 1
ATOM 925 N N . ALA A 1 123 ? 13.991 9.239 -25.727 1.00 90.88 123 ALA A N 1
ATOM 926 C CA . ALA A 1 123 ? 15.115 9.606 -26.585 1.00 90.88 123 ALA A CA 1
ATOM 927 C C . ALA A 1 123 ? 15.258 8.647 -27.777 1.00 90.88 123 ALA A C 1
ATOM 929 O O . ALA A 1 123 ? 15.380 9.102 -28.910 1.00 90.88 123 ALA A O 1
ATOM 930 N N . ARG A 1 124 ? 15.162 7.330 -27.542 1.00 88.25 124 ARG A N 1
ATOM 931 C CA . ARG A 1 124 ? 15.196 6.316 -28.611 1.00 88.25 124 ARG A CA 1
ATOM 932 C C . ARG A 1 124 ? 14.039 6.470 -29.595 1.00 88.25 124 ARG A C 1
ATOM 934 O O . ARG A 1 124 ? 14.261 6.370 -30.791 1.00 88.25 124 ARG A O 1
ATOM 941 N N . ALA A 1 125 ? 12.832 6.745 -29.101 1.00 87.88 125 ALA A N 1
ATOM 942 C CA . ALA A 1 125 ? 11.653 6.939 -29.943 1.00 87.88 125 ALA A CA 1
ATOM 943 C C . ALA A 1 125 ? 11.727 8.203 -30.815 1.00 87.88 125 ALA A C 1
ATOM 945 O O . ALA A 1 125 ? 11.096 8.242 -31.858 1.00 87.88 125 ALA A O 1
ATOM 946 N N . ARG A 1 126 ? 12.484 9.231 -30.405 1.00 88.06 126 ARG A N 1
ATOM 947 C CA . ARG A 1 126 ? 12.720 10.439 -31.217 1.00 88.06 126 ARG A CA 1
ATOM 948 C C . ARG A 1 126 ? 13.777 10.251 -32.308 1.00 88.06 126 ARG A C 1
ATOM 950 O O . ARG A 1 126 ? 13.859 11.084 -33.201 1.00 88.06 126 ARG A O 1
ATOM 957 N N . MET A 1 127 ? 14.629 9.235 -32.178 1.00 80.81 127 MET A N 1
ATOM 958 C CA . MET A 1 127 ? 15.704 8.928 -33.129 1.00 80.81 127 MET A CA 1
ATOM 959 C C . MET A 1 127 ? 15.306 7.872 -34.169 1.00 80.81 127 MET A C 1
ATOM 961 O O . MET A 1 127 ? 16.060 7.662 -35.116 1.00 80.81 127 MET A O 1
ATOM 965 N N . ALA A 1 128 ? 14.179 7.188 -33.957 1.00 69.31 128 ALA A N 1
ATOM 966 C CA . ALA A 1 128 ? 13.593 6.204 -34.865 1.00 69.31 128 ALA A CA 1
ATOM 967 C C . ALA A 1 128 ? 12.531 6.865 -35.748 1.00 69.31 128 ALA A C 1
ATOM 969 O O . ALA A 1 128 ? 12.407 6.429 -36.912 1.00 69.31 128 ALA A O 1
#

Mean predicted aligned error: 3.8 Å